Protein AF-F0BG09-F1 (afdb_monomer)

Mean predicted aligned error: 4.81 Å

pLDDT: mean 89.06, std 11.19, range [42.31, 97.81]

Solvent-accessible surface area (backbone atoms only — not comparable to full-atom values): 4473 Å² total; per-residue (Å²): 109,46,35,59,33,51,49,51,49,49,67,71,72,54,90,72,66,62,82,78,44,47,63,57,54,60,58,50,36,54,63,43,38,52,47,62,70,52,51,46,76,78,42,98,40,69,69,59,30,50,50,51,55,50,49,52,28,52,51,34,51,50,50,52,50,49,40,54,76,70,52,70,77,74,77,75,132

Foldseek 3Di:
DLLCLVLVVCL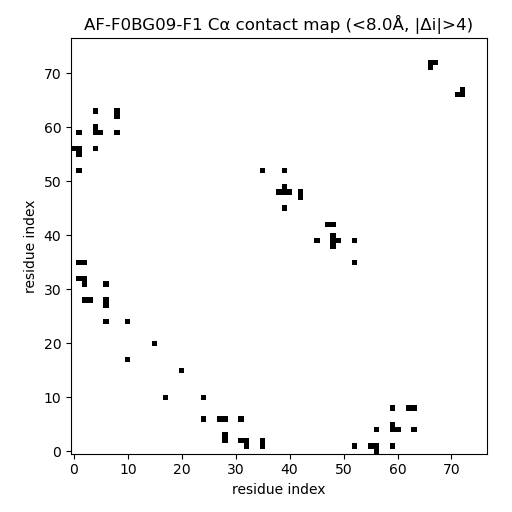LPDDDDSVVCVVVSVVSSVVSVVCLVCVCVVDPDNVVNCCVSVVSSVVSVVVVVVCVVVVSVVPDD

Radius of gyration: 14.42 Å; Cα contacts (8 Å, |Δi|>4): 39; chains: 1; bounding box: 33×27×35 Å

Sequence (77 aa):
PLAVGAVGLCALLLPGPRQSYTLAWLLLMFPVWIGAMAWPFAFRSAARAWLWLGGLTVLCYLALAAIKLLGWTELQA

Secondary structure (DSSP, 8-state):
-HHHHHHHHHHHHS-S-HHHHHHHHHHHHHHHHHHHHHGGGG-S-HHHHHHHHHHHHHHHHHHHHHHHHTTTTS---

Organism: NCBI:txid925775

Structure (mmCIF, N/CA/C/O backbone):
data_AF-F0BG09-F1
#
_entry.id   AF-F0BG09-F1
#
loop_
_atom_site.group_PDB
_atom_site.id
_atom_site.type_symbol
_atom_site.label_atom_id
_atom_site.label_alt_id
_atom_site.label_comp_id
_atom_site.label_asym_id
_atom_site.label_entity_id
_atom_site.label_seq_id
_atom_site.pdbx_PDB_ins_code
_atom_site.Cartn_x
_atom_site.Cartn_y
_atom_site.Cartn_z
_atom_site.occupancy
_atom_site.B_iso_or_equiv
_atom_site.auth_seq_id
_atom_site.auth_comp_id
_atom_site.auth_asym_id
_atom_site.auth_atom_id
_atom_site.pdbx_PDB_model_num
ATOM 1 N N . PRO A 1 1 ? -4.973 -0.299 -7.400 1.00 86.00 1 PRO A N 1
ATOM 2 C CA . PRO A 1 1 ? -5.239 -1.229 -6.271 1.00 86.00 1 PRO A CA 1
ATOM 3 C C . PRO A 1 1 ? -4.220 -1.074 -5.133 1.00 86.00 1 PRO A C 1
ATOM 5 O O . PRO A 1 1 ? -4.638 -0.829 -4.010 1.00 86.00 1 PRO A O 1
ATOM 8 N N . LEU A 1 2 ? -2.910 -1.126 -5.419 1.00 93.25 2 LEU A N 1
ATOM 9 C CA . LEU A 1 2 ? -1.858 -0.984 -4.404 1.00 93.25 2 LEU A CA 1
ATOM 10 C C . LEU A 1 2 ? -1.998 0.280 -3.543 1.00 93.25 2 LEU A C 1
ATOM 12 O O . LEU A 1 2 ? -2.034 0.185 -2.327 1.00 93.25 2 LEU A O 1
ATOM 16 N N . ALA A 1 3 ? -2.120 1.452 -4.169 1.00 94.31 3 ALA A N 1
ATOM 17 C CA . ALA A 1 3 ? -2.198 2.718 -3.442 1.00 94.31 3 ALA A CA 1
ATOM 18 C C . ALA A 1 3 ? -3.434 2.808 -2.525 1.00 94.31 3 ALA A C 1
ATOM 20 O O . ALA A 1 3 ? -3.318 3.254 -1.390 1.00 94.31 3 ALA A O 1
ATOM 21 N N . VAL A 1 4 ? -4.582 2.278 -2.967 1.00 92.94 4 VAL A N 1
ATOM 22 C CA . VAL A 1 4 ? -5.789 2.158 -2.129 1.00 92.94 4 VAL A CA 1
ATOM 23 C C . VAL A 1 4 ? -5.538 1.222 -0.948 1.00 92.94 4 VAL A C 1
ATOM 25 O O . VAL A 1 4 ? -5.873 1.565 0.179 1.00 92.94 4 VAL A O 1
ATOM 28 N N . GLY A 1 5 ? -4.925 0.059 -1.191 1.00 92.88 5 GLY A N 1
ATOM 29 C CA . GLY A 1 5 ? -4.584 -0.896 -0.137 1.00 92.88 5 GLY A CA 1
ATOM 30 C C . GLY A 1 5 ? -3.615 -0.310 0.891 1.00 92.88 5 GLY A C 1
ATOM 31 O O . GLY A 1 5 ? -3.849 -0.436 2.086 1.00 92.88 5 GLY A O 1
ATOM 32 N N . ALA A 1 6 ? -2.572 0.384 0.436 1.00 93.88 6 ALA A N 1
ATOM 33 C CA . ALA A 1 6 ? -1.578 1.015 1.298 1.00 93.88 6 ALA A CA 1
ATOM 34 C C . ALA A 1 6 ? -2.178 2.157 2.133 1.00 93.88 6 ALA A C 1
ATOM 36 O O . ALA A 1 6 ? -2.064 2.144 3.355 1.00 93.88 6 ALA A O 1
ATOM 37 N N . VAL A 1 7 ? -2.862 3.116 1.498 1.00 93.81 7 VAL A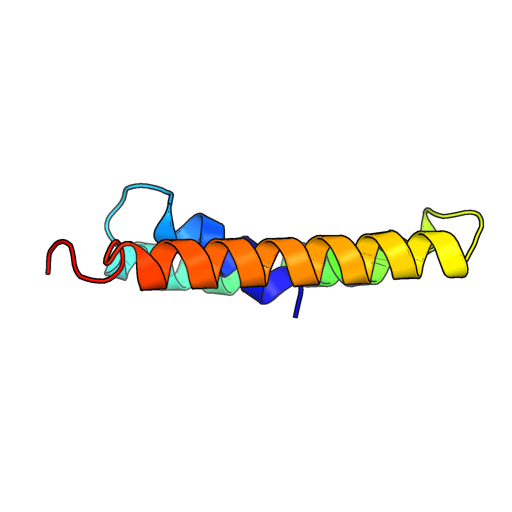 N 1
ATOM 38 C CA . VAL A 1 7 ? -3.484 4.249 2.206 1.00 93.81 7 VAL A CA 1
ATOM 39 C C . VAL A 1 7 ? -4.605 3.776 3.126 1.00 93.81 7 VAL A C 1
ATOM 41 O O . VAL A 1 7 ? -4.696 4.249 4.254 1.00 93.81 7 VAL A O 1
ATOM 44 N N . GLY A 1 8 ? -5.420 2.813 2.690 1.00 90.50 8 GLY A N 1
ATOM 45 C CA . GLY A 1 8 ? -6.474 2.221 3.511 1.00 90.50 8 GLY A CA 1
ATOM 46 C C . GLY A 1 8 ? -5.925 1.516 4.752 1.00 90.50 8 GLY A C 1
ATOM 47 O O . GLY A 1 8 ? -6.448 1.720 5.843 1.00 90.50 8 GLY A O 1
ATOM 48 N N . LEU A 1 9 ? -4.837 0.749 4.619 1.00 92.12 9 LEU A N 1
ATOM 49 C CA . LEU A 1 9 ? -4.156 0.139 5.766 1.00 92.12 9 LEU A CA 1
ATOM 50 C C . LEU A 1 9 ? -3.601 1.192 6.724 1.00 92.12 9 LEU A C 1
ATOM 52 O O . LEU A 1 9 ? -3.807 1.077 7.928 1.00 92.12 9 LEU A O 1
ATOM 56 N N . CYS A 1 10 ? -2.948 2.234 6.208 1.00 90.31 10 CYS A N 1
ATOM 57 C CA . CYS A 1 10 ? -2.460 3.330 7.041 1.00 90.31 10 CYS A CA 1
ATOM 58 C C . CYS A 1 10 ? -3.610 4.028 7.781 1.00 90.31 10 CYS A C 1
ATOM 60 O O . CYS A 1 10 ? -3.529 4.232 8.987 1.00 90.31 10 CYS A O 1
ATOM 62 N N . ALA A 1 11 ? -4.709 4.333 7.092 1.00 89.38 11 ALA A N 1
ATOM 63 C CA . ALA A 1 11 ? -5.870 4.981 7.694 1.00 89.38 11 ALA A CA 1
ATOM 64 C C . ALA A 1 11 ? -6.551 4.123 8.778 1.00 89.38 11 ALA A C 1
ATOM 66 O O . ALA A 1 11 ? -7.145 4.677 9.699 1.00 89.38 11 ALA A O 1
ATOM 67 N N . LEU A 1 12 ? -6.476 2.792 8.671 1.00 86.94 12 LEU A N 1
ATOM 68 C CA . LEU A 1 12 ? -7.023 1.863 9.663 1.00 86.94 12 LEU A CA 1
ATOM 69 C C . LEU A 1 12 ? -6.095 1.647 10.862 1.00 86.94 12 LEU A C 1
ATOM 71 O O . LEU A 1 12 ? -6.577 1.493 11.979 1.00 86.94 12 LEU A O 1
ATOM 75 N N . LEU A 1 13 ? -4.782 1.590 10.630 1.00 86.12 13 LEU A N 1
ATOM 76 C CA . LEU A 1 13 ? -3.804 1.224 11.655 1.00 86.12 13 LEU A CA 1
ATOM 77 C C . LEU A 1 13 ? -3.250 2.429 12.423 1.00 86.12 13 LEU A C 1
ATOM 79 O O . LEU A 1 13 ? -2.816 2.26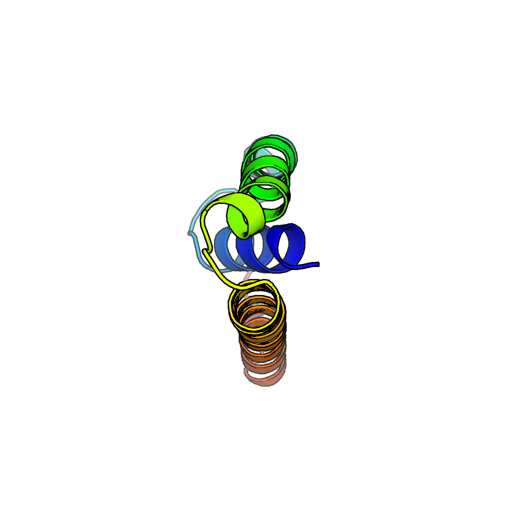3 13.563 1.00 86.12 13 LEU A O 1
ATOM 83 N N . LEU A 1 14 ? -3.225 3.627 11.825 1.00 84.50 14 LEU A N 1
ATOM 84 C CA . LEU A 1 14 ? -2.749 4.817 12.526 1.00 84.50 14 LEU A CA 1
ATOM 85 C C . LEU A 1 14 ? -3.838 5.400 13.444 1.00 84.50 14 LEU A C 1
ATOM 87 O O . LEU A 1 14 ? -4.964 5.627 12.998 1.00 84.50 14 LEU A O 1
ATOM 91 N N . PRO A 1 15 ? -3.503 5.711 14.7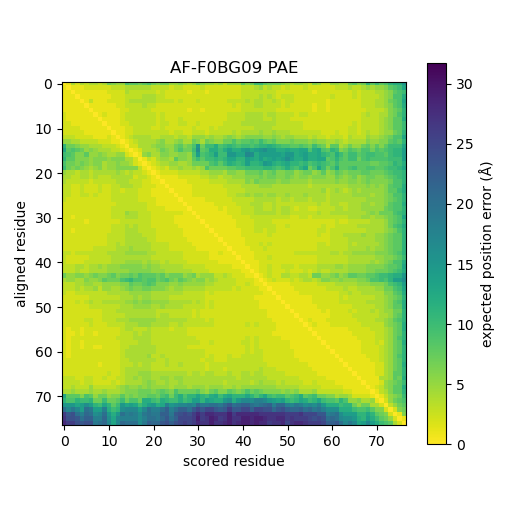10 1.00 76.62 15 PRO A N 1
ATOM 92 C CA . PRO A 1 15 ? -4.444 6.318 15.642 1.00 76.62 15 PRO A CA 1
ATOM 93 C C . PRO A 1 15 ? -4.747 7.774 15.260 1.00 76.62 15 PRO A C 1
ATOM 95 O O . PRO A 1 15 ? -3.853 8.527 14.872 1.00 76.62 15 PRO A O 1
ATOM 98 N N . GLY A 1 16 ? -6.002 8.201 15.421 1.00 79.19 16 GLY A N 1
ATOM 99 C CA . GLY A 1 16 ? -6.386 9.609 15.291 1.00 79.19 16 GLY A CA 1
ATOM 100 C C . GLY A 1 16 ? -7.870 9.846 14.984 1.00 79.19 16 GLY A C 1
ATOM 101 O O . GLY A 1 16 ? -8.599 8.898 14.681 1.00 79.19 16 GLY A O 1
ATOM 102 N N . PRO A 1 17 ? -8.340 11.111 15.036 1.00 80.88 17 PRO A N 1
ATOM 103 C CA . PRO A 1 17 ? -9.715 11.467 14.692 1.00 80.88 17 PRO A CA 1
ATOM 104 C C . PRO A 1 17 ? -10.005 11.170 13.215 1.00 80.88 17 PRO A C 1
ATOM 106 O O . PRO A 1 17 ? -9.604 11.914 12.315 1.00 80.88 17 PRO A O 1
ATOM 109 N N . ARG A 1 18 ? -10.728 10.074 12.959 1.00 76.88 18 ARG A N 1
ATOM 110 C CA . ARG A 1 18 ? -10.998 9.574 11.601 1.00 76.88 18 ARG A CA 1
ATOM 111 C C . ARG A 1 18 ? -11.682 10.623 10.715 1.00 76.88 18 ARG A C 1
ATOM 113 O O . ARG A 1 18 ? -11.284 10.811 9.566 1.00 76.88 18 ARG A O 1
ATOM 120 N N . GLN A 1 19 ? -12.650 11.362 11.258 1.00 79.12 19 GLN A N 1
ATOM 121 C CA . GLN A 1 19 ? -13.405 12.377 10.515 1.00 79.12 19 GLN A CA 1
ATOM 122 C C . GLN A 1 19 ? -12.523 13.542 10.036 1.00 79.12 19 GLN A C 1
ATOM 124 O O . GLN A 1 19 ? -12.627 13.954 8.883 1.00 79.12 19 GLN A O 1
ATOM 129 N N . SER A 1 20 ? -11.604 14.023 10.876 1.00 83.12 20 SER A N 1
ATOM 130 C CA . SER A 1 20 ? -10.717 15.143 10.531 1.00 83.12 20 SER A CA 1
ATOM 131 C C . SER A 1 20 ? -9.612 14.740 9.552 1.00 83.12 20 SER A C 1
ATOM 133 O O . SER A 1 20 ? -9.198 15.546 8.721 1.00 83.12 20 SER A O 1
ATOM 135 N N . TYR A 1 21 ? -9.133 13.494 9.616 1.00 86.25 21 TYR A N 1
ATOM 136 C CA . TYR A 1 21 ? -8.029 13.019 8.771 1.00 86.25 21 TYR A CA 1
ATOM 137 C C . TYR A 1 21 ? -8.469 12.377 7.456 1.00 86.25 21 TYR A C 1
ATOM 139 O O . TYR A 1 21 ? -7.626 12.138 6.593 1.00 86.25 21 TYR A O 1
ATOM 147 N N . THR A 1 22 ? -9.769 12.151 7.251 1.00 86.50 22 THR A N 1
ATOM 148 C CA . THR A 1 22 ? -10.286 11.555 6.008 1.00 86.50 22 THR A CA 1
ATOM 149 C C . THR A 1 22 ? -9.827 12.336 4.774 1.00 86.50 22 THR A C 1
ATOM 151 O O . THR A 1 22 ? -9.319 11.740 3.826 1.00 86.50 22 THR A O 1
ATOM 154 N N . LEU A 1 23 ? -9.925 13.672 4.797 1.00 88.31 23 LEU A N 1
ATOM 155 C CA . LEU A 1 23 ? -9.481 14.503 3.674 1.00 88.31 23 LEU A CA 1
ATOM 156 C C . LEU A 1 23 ? -7.967 14.388 3.437 1.00 88.31 23 LEU A C 1
ATOM 158 O O . LEU A 1 23 ? -7.534 14.285 2.294 1.00 88.31 23 LEU A O 1
ATOM 162 N N . ALA A 1 24 ? -7.164 14.351 4.502 1.00 90.44 24 ALA A N 1
ATOM 163 C CA . ALA A 1 24 ? -5.715 14.194 4.390 1.00 90.44 24 ALA A CA 1
ATOM 164 C C . ALA A 1 24 ? -5.339 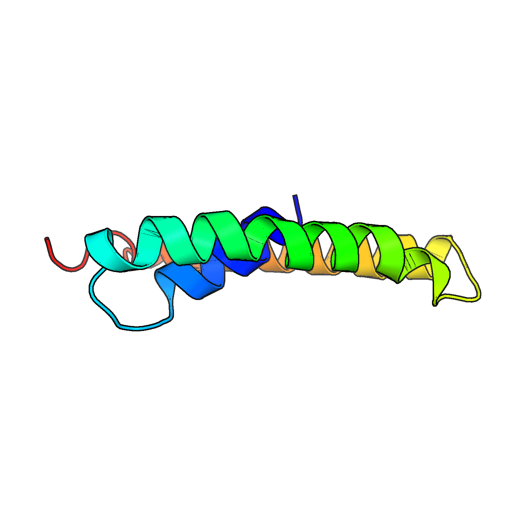12.845 3.755 1.00 90.44 24 ALA A C 1
ATOM 166 O O . ALA A 1 24 ? -4.506 12.805 2.850 1.00 90.44 24 ALA A O 1
ATOM 167 N N . TRP A 1 25 ? -5.997 11.752 4.154 1.00 91.38 25 TRP A N 1
ATOM 168 C CA . TRP A 1 25 ? -5.789 10.436 3.543 1.00 91.38 25 TRP A CA 1
ATOM 169 C C . TRP A 1 25 ? -6.220 10.391 2.073 1.00 91.38 25 TRP A C 1
ATOM 171 O O . TRP A 1 25 ? -5.509 9.817 1.247 1.00 91.38 25 TRP A O 1
ATOM 181 N N . LEU A 1 26 ? -7.332 11.045 1.721 1.00 89.56 26 LEU A N 1
ATOM 182 C CA . LEU A 1 26 ? -7.760 11.192 0.326 1.00 89.56 26 LEU A CA 1
ATOM 183 C C . LEU A 1 26 ? -6.727 11.960 -0.506 1.00 89.56 26 LEU A C 1
ATOM 185 O O . LEU A 1 26 ? -6.437 11.569 -1.634 1.00 89.56 26 LEU A O 1
ATOM 189 N N . LEU A 1 27 ? -6.133 13.017 0.050 1.00 93.44 27 LEU A N 1
ATOM 190 C CA . LEU A 1 27 ? -5.075 13.766 -0.626 1.00 93.44 27 LEU A CA 1
ATOM 191 C C . LEU A 1 27 ? -3.786 12.946 -0.759 1.00 93.44 27 LEU A C 1
ATOM 193 O O . LEU A 1 27 ? -3.152 12.997 -1.810 1.00 93.44 27 LEU A O 1
ATOM 197 N N . LEU A 1 28 ? -3.425 12.144 0.250 1.00 93.12 28 LEU A N 1
ATOM 198 C CA . LEU A 1 28 ? -2.256 11.253 0.219 1.00 93.12 28 LEU A CA 1
ATOM 199 C C . LEU A 1 28 ? -2.388 10.104 -0.786 1.00 93.12 28 LEU A C 1
ATOM 201 O O . LEU A 1 28 ? -1.375 9.580 -1.251 1.00 93.12 28 LEU A O 1
ATOM 205 N N . MET A 1 29 ? -3.606 9.740 -1.185 1.00 93.94 29 MET A N 1
ATOM 206 C CA . MET A 1 29 ? -3.810 8.758 -2.247 1.00 93.94 29 MET A CA 1
ATOM 207 C C . MET A 1 29 ? -3.145 9.183 -3.562 1.00 93.94 29 MET A C 1
ATOM 209 O O . MET A 1 29 ? -2.538 8.348 -4.231 1.00 93.94 29 MET A O 1
ATOM 213 N N . PHE A 1 30 ? -3.182 10.469 -3.918 1.00 93.69 30 PHE A N 1
ATOM 214 C CA . PHE A 1 30 ? -2.581 10.959 -5.162 1.00 93.69 30 PHE A CA 1
ATOM 215 C C . PHE A 1 30 ? -1.061 10.731 -5.248 1.00 93.69 30 PHE A C 1
ATOM 217 O O . PHE A 1 30 ? -0.631 10.066 -6.195 1.00 93.69 30 PHE A O 1
ATOM 224 N N . PRO A 1 31 ? -0.224 11.203 -4.301 1.00 95.56 31 PRO A N 1
ATOM 225 C CA . PRO A 1 31 ? 1.216 10.969 -4.360 1.00 95.56 31 PRO A CA 1
ATOM 226 C C . PRO A 1 31 ? 1.571 9.484 -4.233 1.00 95.56 31 PRO A C 1
ATOM 228 O O . PRO A 1 31 ? 2.484 9.025 -4.918 1.00 95.56 31 PRO A O 1
ATOM 231 N N . VAL A 1 32 ? 0.834 8.703 -3.433 1.00 96.06 32 VAL A N 1
ATOM 232 C CA . VAL A 1 32 ? 1.068 7.252 -3.324 1.00 96.06 32 VAL A CA 1
ATOM 233 C C . VAL A 1 32 ? 0.743 6.542 -4.640 1.00 96.06 32 VAL A C 1
ATOM 235 O O . VAL A 1 32 ? 1.484 5.656 -5.067 1.00 96.06 32 VAL A O 1
ATOM 238 N N . TRP A 1 33 ? -0.333 6.937 -5.322 1.00 95.88 33 TRP A N 1
ATOM 239 C CA . TRP A 1 33 ? -0.695 6.395 -6.628 1.00 95.88 33 TRP A CA 1
ATOM 240 C C . TRP A 1 33 ? 0.323 6.759 -7.709 1.00 95.88 33 TRP A C 1
ATOM 242 O O . TRP A 1 33 ? 0.746 5.872 -8.451 1.00 95.88 33 TRP A O 1
ATOM 252 N N . ILE A 1 34 ? 0.772 8.017 -7.755 1.00 96.31 34 ILE A N 1
ATOM 253 C CA . ILE A 1 34 ? 1.838 8.455 -8.668 1.00 96.31 34 ILE A CA 1
ATOM 254 C C . ILE A 1 34 ? 3.104 7.635 -8.415 1.00 96.31 34 ILE A C 1
ATOM 256 O O . ILE A 1 34 ? 3.673 7.084 -9.356 1.00 96.31 34 ILE A O 1
ATOM 260 N N . GLY A 1 35 ? 3.506 7.491 -7.150 1.00 95.81 35 GLY A N 1
ATOM 261 C CA . GLY A 1 35 ? 4.645 6.668 -6.761 1.00 95.81 35 GLY A CA 1
ATOM 262 C C . GLY A 1 35 ? 4.496 5.228 -7.245 1.00 95.81 35 GLY A C 1
ATOM 2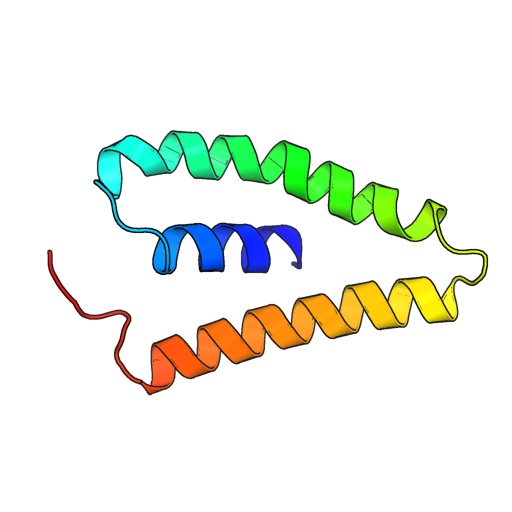63 O O . GLY A 1 35 ? 5.396 4.715 -7.899 1.00 95.81 35 GLY A O 1
ATOM 264 N N . ALA A 1 36 ? 3.340 4.601 -7.017 1.00 94.94 36 ALA A N 1
ATOM 265 C CA . ALA A 1 36 ? 3.062 3.237 -7.463 1.00 94.94 36 ALA A CA 1
ATOM 266 C C . ALA A 1 36 ? 3.087 3.077 -8.995 1.00 94.94 36 ALA A C 1
ATOM 268 O O . ALA A 1 36 ? 3.518 2.034 -9.481 1.00 94.94 36 ALA A O 1
ATOM 269 N N . MET A 1 37 ? 2.651 4.088 -9.752 1.00 94.38 37 MET A N 1
ATOM 270 C CA . MET A 1 37 ? 2.693 4.080 -11.221 1.00 94.38 37 MET A CA 1
ATOM 271 C C . MET A 1 37 ? 4.093 4.348 -11.776 1.00 94.38 37 MET A C 1
ATOM 273 O O . MET A 1 37 ? 4.451 3.803 -12.818 1.00 94.38 37 MET A O 1
ATOM 277 N N . ALA A 1 38 ? 4.894 5.156 -11.082 1.00 96.06 38 ALA A N 1
ATOM 278 C CA . ALA A 1 38 ? 6.272 5.450 -11.460 1.00 96.06 38 ALA A CA 1
ATOM 279 C C . ALA A 1 38 ? 7.248 4.325 -11.063 1.00 96.06 38 ALA A C 1
ATOM 281 O O . ALA A 1 38 ? 8.234 4.079 -11.757 1.00 96.06 38 ALA A O 1
ATOM 282 N N . TRP A 1 39 ? 6.961 3.612 -9.971 1.00 94.56 39 TRP A N 1
ATOM 283 C CA . TRP A 1 39 ? 7.814 2.573 -9.385 1.00 94.56 39 TRP A CA 1
ATOM 284 C C . TRP A 1 39 ? 8.315 1.510 -10.383 1.00 94.56 39 TRP A C 1
ATOM 286 O O . TRP A 1 39 ? 9.499 1.172 -10.334 1.00 94.56 39 TRP A O 1
ATOM 296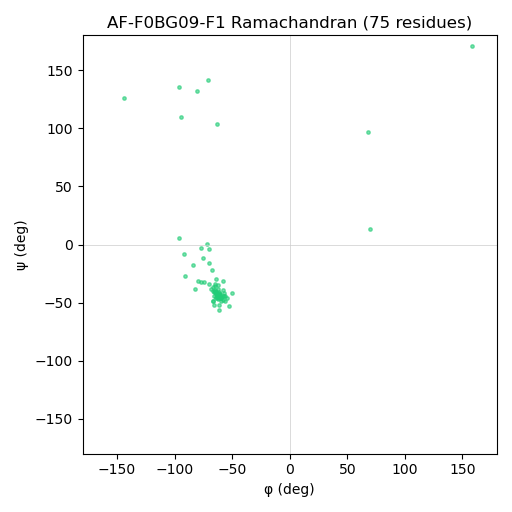 N N . PRO A 1 40 ? 7.502 0.998 -11.332 1.00 94.69 40 PRO A N 1
ATOM 297 C CA . PRO A 1 40 ? 7.947 0.004 -12.310 1.00 94.69 40 PRO A CA 1
ATOM 298 C C . PRO A 1 40 ? 9.124 0.456 -13.170 1.00 94.69 40 PRO A C 1
ATOM 300 O O . PRO A 1 40 ? 9.959 -0.374 -13.529 1.00 94.69 40 PRO A O 1
ATOM 303 N N . PHE A 1 41 ? 9.230 1.755 -13.463 1.00 94.00 41 PHE A N 1
ATOM 304 C CA . PHE A 1 41 ? 10.305 2.297 -14.295 1.00 94.00 41 PHE A CA 1
ATOM 305 C C . PHE A 1 41 ? 11.675 2.257 -1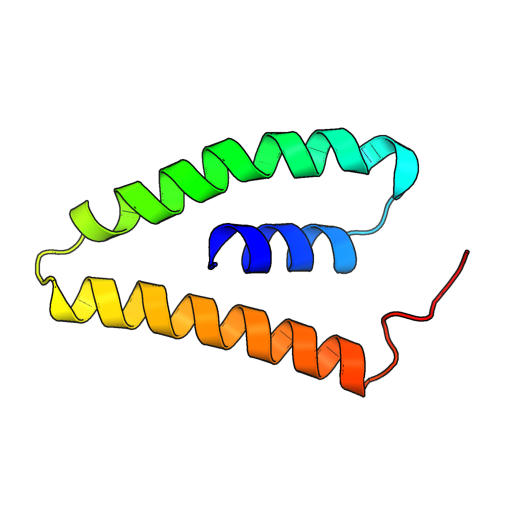3.606 1.00 94.00 41 PHE A C 1
ATOM 307 O O . PHE A 1 41 ? 12.698 2.334 -14.281 1.00 94.00 41 PHE A O 1
ATOM 314 N N . ALA A 1 42 ? 11.725 2.063 -12.284 1.00 94.12 42 ALA A N 1
ATOM 315 C CA . ALA A 1 42 ? 12.978 1.861 -11.557 1.00 94.12 42 ALA A CA 1
ATOM 316 C C . ALA A 1 42 ? 13.577 0.451 -11.758 1.00 94.12 42 ALA A C 1
ATOM 318 O O . ALA A 1 42 ? 14.728 0.199 -11.393 1.00 94.12 42 ALA A O 1
ATOM 319 N N . PHE A 1 43 ? 12.828 -0.498 -12.333 1.00 93.75 43 PHE A N 1
ATOM 320 C CA . PHE A 1 43 ? 13.281 -1.878 -12.495 1.00 93.75 43 PHE A CA 1
ATOM 321 C C . PHE A 1 43 ? 13.862 -2.124 -13.881 1.00 93.75 43 PHE A C 1
ATOM 323 O O . PHE A 1 43 ? 13.246 -1.861 -14.904 1.00 93.75 43 PHE A O 1
ATOM 330 N N . ARG A 1 44 ? 15.004 -2.818 -13.918 1.00 93.44 44 ARG A N 1
ATOM 331 C CA . ARG A 1 44 ? 15.613 -3.302 -15.174 1.00 93.44 44 ARG A CA 1
ATOM 332 C C . ARG A 1 44 ? 14.844 -4.446 -15.862 1.00 93.44 44 ARG A C 1
ATOM 334 O O . ARG A 1 44 ? 15.286 -4.933 -16.891 1.00 93.44 44 ARG A O 1
ATOM 341 N N . SER A 1 45 ? 13.764 -4.946 -15.256 1.00 95.06 45 SER A N 1
ATOM 342 C CA . SER A 1 45 ? 12.985 -6.088 -15.754 1.00 95.06 45 SER A CA 1
ATOM 343 C C . SER A 1 45 ? 11.507 -5.870 -15.464 1.00 95.06 45 SER A C 1
ATOM 345 O O . SER A 1 45 ? 11.128 -5.678 -14.305 1.00 95.06 45 SER A O 1
ATOM 347 N N . ALA A 1 46 ? 10.689 -5.959 -16.514 1.00 92.06 46 ALA A N 1
ATOM 348 C CA . ALA A 1 46 ? 9.240 -5.836 -16.419 1.00 92.06 46 ALA A CA 1
ATOM 349 C C . ALA A 1 46 ? 8.636 -6.937 -15.537 1.00 92.06 46 ALA A C 1
ATOM 351 O O . ALA A 1 46 ? 7.814 -6.644 -14.675 1.00 92.06 46 ALA A O 1
ATOM 352 N N . ALA A 1 47 ? 9.095 -8.186 -15.680 1.00 95.50 47 ALA A N 1
ATOM 353 C CA . ALA A 1 47 ? 8.606 -9.304 -14.873 1.00 95.50 47 ALA A CA 1
ATOM 354 C C . ALA A 1 47 ? 8.804 -9.047 -13.371 1.00 95.50 47 ALA A C 1
ATOM 356 O O . ALA A 1 47 ? 7.885 -9.227 -12.577 1.00 95.50 47 ALA A O 1
ATOM 357 N N . ARG A 1 48 ? 9.980 -8.542 -12.980 1.00 94.94 48 ARG A N 1
ATOM 358 C CA . ARG A 1 48 ? 10.266 -8.199 -11.582 1.00 94.94 48 ARG A CA 1
ATOM 359 C C . ARG A 1 48 ? 9.406 -7.035 -11.085 1.00 94.94 48 ARG A C 1
ATOM 361 O O . ARG A 1 48 ? 8.929 -7.097 -9.958 1.00 94.94 48 ARG A O 1
ATOM 368 N N . ALA A 1 49 ? 9.191 -6.004 -11.904 1.00 95.50 49 ALA A N 1
ATOM 369 C CA . ALA A 1 49 ? 8.305 -4.896 -11.544 1.00 95.50 49 ALA A CA 1
ATOM 370 C C . ALA A 1 49 ? 6.871 -5.380 -11.286 1.00 95.50 49 ALA A C 1
ATOM 372 O O . ALA A 1 49 ? 6.269 -5.018 -10.277 1.00 95.50 49 ALA A O 1
ATOM 373 N N . TRP A 1 50 ? 6.355 -6.248 -12.160 1.00 94.12 50 TRP A N 1
ATOM 374 C CA . TRP A 1 50 ? 5.027 -6.841 -12.016 1.00 94.12 50 TRP A CA 1
ATOM 375 C C . TRP A 1 50 ? 4.913 -7.745 -10.791 1.00 94.12 50 TRP A C 1
ATOM 377 O O . TRP A 1 50 ? 3.910 -7.664 -10.084 1.00 94.12 50 TRP A O 1
ATOM 387 N N . LEU A 1 51 ? 5.939 -8.548 -10.493 1.00 96.94 51 LEU A N 1
ATOM 388 C CA . LEU A 1 51 ? 5.971 -9.362 -9.275 1.00 96.94 51 LEU A CA 1
ATOM 389 C C . LEU A 1 51 ? 5.904 -8.497 -8.014 1.00 96.94 51 LEU A C 1
ATOM 391 O O . LEU A 1 51 ? 5.137 -8.814 -7.109 1.00 96.94 51 LEU A O 1
ATOM 395 N N . TRP A 1 52 ? 6.644 -7.386 -7.962 1.00 96.19 52 TRP A N 1
ATOM 396 C CA . TRP A 1 52 ? 6.573 -6.460 -6.830 1.00 96.19 52 TRP A CA 1
ATOM 397 C C . TRP A 1 52 ? 5.221 -5.754 -6.739 1.00 96.19 52 TRP A C 1
ATOM 399 O O . TRP A 1 52 ? 4.616 -5.753 -5.671 1.00 96.19 52 TRP A O 1
ATOM 409 N N . LEU A 1 53 ? 4.711 -5.194 -7.839 1.00 95.12 53 LEU A N 1
ATOM 410 C CA . LEU A 1 53 ? 3.410 -4.515 -7.852 1.00 95.12 53 LEU A CA 1
ATOM 411 C C . LEU A 1 53 ? 2.267 -5.452 -7.450 1.00 95.12 53 LEU A C 1
ATOM 413 O O . LEU A 1 53 ? 1.432 -5.103 -6.611 1.00 95.12 53 LEU A O 1
ATOM 417 N N . GLY A 1 54 ? 2.228 -6.639 -8.055 1.00 95.62 54 GLY A N 1
ATOM 418 C CA . GLY A 1 54 ? 1.225 -7.659 -7.783 1.00 95.62 54 GLY A CA 1
ATOM 419 C C . GLY A 1 54 ? 1.360 -8.209 -6.368 1.00 95.62 54 GLY A C 1
ATOM 420 O O . GLY A 1 54 ? 0.382 -8.216 -5.626 1.00 95.62 54 GLY A O 1
ATOM 421 N N . GLY A 1 55 ? 2.575 -8.585 -5.962 1.00 97.12 55 GLY A N 1
ATOM 422 C CA . GLY A 1 55 ? 2.856 -9.124 -4.633 1.00 97.12 55 GLY A CA 1
ATOM 423 C C . GLY A 1 55 ? 2.499 -8.149 -3.517 1.00 97.12 55 GLY A C 1
ATOM 424 O O . GLY A 1 55 ? 1.798 -8.523 -2.580 1.00 97.12 55 GLY A O 1
ATOM 425 N N . LEU A 1 56 ? 2.890 -6.879 -3.649 1.00 97.00 56 LEU A N 1
ATOM 426 C CA . LEU A 1 56 ? 2.568 -5.854 -2.659 1.00 97.00 56 LEU A CA 1
ATOM 427 C C . LEU A 1 56 ? 1.058 -5.574 -2.617 1.00 97.00 56 LEU A C 1
ATOM 429 O O . LEU A 1 56 ? 0.493 -5.407 -1.540 1.00 97.00 56 LEU A O 1
ATOM 433 N N . THR A 1 57 ? 0.380 -5.608 -3.771 1.00 96.12 57 THR A N 1
ATOM 434 C CA . THR A 1 57 ? -1.086 -5.496 -3.824 1.00 96.12 57 THR A CA 1
ATOM 435 C C . THR A 1 57 ? -1.750 -6.648 -3.075 1.00 96.12 57 THR A C 1
ATOM 437 O O . THR A 1 57 ? -2.577 -6.403 -2.199 1.00 96.12 57 THR A O 1
ATOM 440 N N . VAL A 1 58 ? -1.386 -7.894 -3.387 1.00 97.81 58 VAL A N 1
ATOM 441 C CA . VAL A 1 58 ? -1.928 -9.084 -2.715 1.00 97.81 58 VAL A CA 1
ATOM 442 C C . VAL A 1 58 ? -1.687 -8.998 -1.211 1.00 97.81 58 VAL A C 1
ATOM 444 O O . VAL A 1 58 ? -2.616 -9.207 -0.438 1.00 97.81 58 VAL A O 1
ATOM 447 N N . LEU A 1 59 ? -0.484 -8.605 -0.794 1.00 97.50 59 LEU A N 1
ATOM 448 C CA . LEU A 1 59 ? -0.131 -8.457 0.614 1.00 97.50 59 LEU A CA 1
ATOM 449 C C . LEU A 1 59 ? -1.012 -7.414 1.318 1.00 97.50 59 LEU A C 1
ATOM 451 O O . LEU A 1 59 ? -1.512 -7.689 2.409 1.00 97.50 59 LEU A O 1
ATOM 455 N N . CYS A 1 60 ? -1.288 -6.267 0.686 1.00 96.12 60 CYS A N 1
ATOM 456 C CA . CYS A 1 60 ? -2.212 -5.279 1.247 1.00 96.12 60 CYS A CA 1
ATOM 457 C C . CYS A 1 60 ? -3.622 -5.851 1.454 1.00 96.12 60 CYS A C 1
ATOM 459 O O . CYS A 1 60 ? -4.223 -5.659 2.510 1.00 96.12 60 CYS A O 1
ATOM 461 N N . TYR A 1 61 ? -4.158 -6.564 0.463 1.00 94.12 61 TYR A N 1
ATOM 462 C CA . TYR A 1 61 ? -5.499 -7.143 0.571 1.00 94.12 61 TYR A CA 1
ATOM 463 C C . TYR A 1 61 ? -5.562 -8.305 1.564 1.00 94.12 61 TYR A C 1
ATOM 465 O O . TYR A 1 61 ? -6.562 -8.429 2.265 1.00 94.12 61 TYR A O 1
ATOM 473 N N . LEU A 1 62 ? -4.504 -9.111 1.683 1.00 96.56 62 LEU A N 1
ATOM 474 C CA . LEU A 1 62 ? -4.403 -10.141 2.718 1.00 96.56 62 LEU A CA 1
ATOM 475 C C . LEU A 1 62 ? -4.383 -9.522 4.116 1.00 96.56 62 LEU A C 1
ATOM 477 O O . LEU A 1 62 ? -5.087 -10.007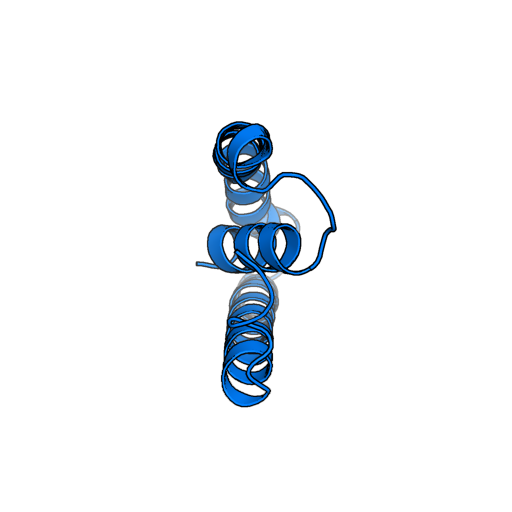 4.997 1.00 96.56 62 LEU A O 1
ATOM 481 N N . ALA A 1 63 ? -3.645 -8.427 4.313 1.00 94.56 63 ALA A N 1
ATOM 482 C CA . ALA A 1 63 ? -3.644 -7.704 5.580 1.00 94.56 63 ALA A CA 1
ATOM 483 C C . ALA A 1 63 ? -5.036 -7.136 5.907 1.00 94.56 63 ALA A C 1
ATOM 485 O O . ALA A 1 63 ? -5.534 -7.335 7.011 1.00 94.56 63 ALA A O 1
ATOM 486 N N . LEU A 1 64 ? -5.708 -6.503 4.939 1.00 92.25 64 LEU A N 1
ATOM 487 C CA . LEU A 1 64 ? -7.080 -6.010 5.117 1.00 92.25 64 LEU A CA 1
ATOM 488 C C . LEU A 1 64 ? -8.068 -7.145 5.423 1.00 92.25 64 LEU A C 1
ATOM 490 O O . LEU A 1 64 ? -8.926 -7.002 6.293 1.00 92.25 64 LEU A O 1
ATOM 494 N N . ALA A 1 65 ? -7.940 -8.281 4.736 1.00 92.69 65 ALA A N 1
ATOM 495 C CA . ALA A 1 65 ? -8.756 -9.460 4.993 1.00 92.69 65 ALA A CA 1
ATOM 496 C C . ALA A 1 65 ? -8.505 -10.018 6.400 1.00 92.69 65 ALA A C 1
ATOM 498 O O . ALA A 1 65 ? -9.464 -10.330 7.099 1.00 92.69 65 ALA A O 1
ATOM 499 N N . ALA A 1 66 ? -7.249 -10.081 6.847 1.00 93.31 66 ALA A N 1
ATOM 500 C CA . ALA A 1 66 ? -6.898 -10.512 8.197 1.00 93.31 66 ALA A CA 1
ATOM 501 C C . ALA A 1 66 ? -7.478 -9.571 9.264 1.00 93.31 66 ALA A C 1
ATOM 503 O O . ALA A 1 66 ? -8.120 -10.044 10.195 1.00 93.31 66 ALA A O 1
ATOM 504 N N . ILE A 1 67 ? -7.341 -8.251 9.094 1.00 90.88 67 ILE A N 1
ATOM 505 C CA . ILE A 1 67 ? -7.932 -7.239 9.991 1.00 90.88 67 ILE A CA 1
ATOM 506 C C . ILE A 1 67 ? -9.450 -7.433 10.093 1.00 90.88 67 ILE A C 1
ATOM 508 O O . ILE A 1 67 ? -10.008 -7.422 11.191 1.00 90.88 67 ILE A O 1
ATOM 512 N N . LYS A 1 68 ? -10.116 -7.660 8.955 1.00 88.94 68 LYS A N 1
ATOM 513 C CA . LYS A 1 68 ? -11.556 -7.929 8.908 1.00 88.94 68 LYS A CA 1
ATOM 514 C C . LYS A 1 68 ? -11.924 -9.232 9.627 1.00 88.94 68 LYS A C 1
ATOM 516 O O . LYS A 1 68 ? -12.883 -9.247 10.389 1.00 88.94 68 LYS A O 1
ATOM 521 N N . LEU A 1 69 ? -11.172 -10.312 9.406 1.00 91.94 69 LEU A N 1
ATOM 522 C CA . LEU A 1 69 ? -11.400 -11.611 10.055 1.00 91.94 69 LEU A CA 1
ATOM 523 C C . LEU A 1 69 ? -11.179 -11.558 11.571 1.00 91.94 69 LEU A C 1
ATOM 525 O O . LEU A 1 69 ? -11.881 -12.236 12.313 1.00 91.94 69 LEU A O 1
ATOM 529 N N . LEU A 1 70 ? -10.235 -10.736 12.029 1.00 90.06 70 LEU A N 1
ATOM 530 C CA . LEU A 1 70 ? -9.947 -10.515 13.447 1.00 90.06 70 LEU A CA 1
ATOM 531 C C . LEU A 1 70 ? -10.972 -9.597 14.137 1.00 90.06 70 LEU A C 1
ATOM 533 O O . LEU A 1 70 ? -10.863 -9.364 15.339 1.00 90.06 70 LEU A O 1
ATOM 537 N N . GLY A 1 71 ? -11.949 -9.052 13.403 1.00 81.62 71 GLY A N 1
ATOM 538 C CA . GLY A 1 71 ? -12.962 -8.145 13.951 1.00 81.62 71 GLY A CA 1
ATOM 539 C C . GLY A 1 71 ? -12.414 -6.772 14.353 1.00 81.62 71 GLY A C 1
ATOM 540 O O . GLY A 1 71 ? -13.098 -6.000 15.019 1.00 81.62 71 GLY A O 1
ATOM 541 N N . TRP A 1 72 ? -11.195 -6.425 13.930 1.00 76.31 72 TRP A N 1
ATOM 542 C CA . TRP A 1 72 ? -10.547 -5.145 14.252 1.00 76.31 72 TRP A CA 1
ATOM 543 C C . TRP A 1 72 ? -11.170 -3.945 13.522 1.00 76.31 72 TRP A C 1
ATOM 545 O O . TRP A 1 72 ? -10.732 -2.811 13.692 1.00 76.31 72 TRP A O 1
ATOM 555 N N . THR A 1 73 ? -12.205 -4.178 12.716 1.00 66.31 73 THR A N 1
ATOM 556 C CA . THR A 1 73 ? -12.988 -3.135 12.048 1.00 66.31 73 THR A CA 1
ATOM 557 C C . THR A 1 73 ? -14.098 -2.553 12.929 1.00 66.31 73 THR A C 1
ATOM 559 O O . THR A 1 73 ? -14.571 -1.462 12.630 1.00 66.31 73 THR A O 1
ATOM 562 N N . GLU A 1 74 ? -14.486 -3.238 14.013 1.00 59.72 74 GLU A N 1
ATOM 563 C CA . GLU A 1 74 ? -15.660 -2.902 14.845 1.00 59.72 74 GLU A CA 1
ATOM 564 C C . GLU A 1 74 ? -15.335 -2.058 16.097 1.00 59.72 74 GLU A C 1
ATOM 566 O O . GLU A 1 74 ? -16.213 -1.799 16.917 1.00 59.72 74 GLU A O 1
ATOM 571 N N . LEU A 1 75 ? -14.090 -1.607 16.293 1.00 50.03 75 LEU A N 1
ATOM 572 C CA . LEU A 1 75 ? -13.721 -0.906 17.528 1.00 50.03 75 LEU A CA 1
ATOM 573 C C . LEU A 1 75 ? -13.815 0.631 17.410 1.00 50.03 75 LEU A C 1
ATOM 575 O O . LEU A 1 75 ? -13.026 1.304 16.739 1.00 50.03 75 LEU A O 1
ATOM 579 N N . GLN A 1 76 ? -14.841 1.106 18.127 1.00 43.97 76 GLN A N 1
ATOM 580 C CA . GLN A 1 76 ? -15.192 2.433 18.649 1.00 43.97 76 GLN A CA 1
ATOM 581 C C . GLN A 1 76 ? -15.576 3.541 17.656 1.00 43.97 76 GLN A C 1
ATOM 583 O O . GLN A 1 76 ? -14.736 4.248 17.089 1.00 43.97 76 GLN A O 1
ATOM 588 N N . ALA A 1 77 ? -16.903 3.671 17.515 1.00 42.31 77 ALA A N 1
ATOM 589 C CA . ALA A 1 77 ? -17.613 4.923 17.262 1.00 42.31 77 ALA A CA 1
ATOM 590 C C . ALA A 1 77 ? -17.218 6.018 18.265 1.00 42.31 77 ALA A C 1
ATOM 592 O O . ALA A 1 77 ? -16.907 5.664 19.428 1.00 42.31 77 ALA A O 1
#